Protein AF-A0A4Q0IYT0-F1 (afdb_monomer_lite)

Structure (mmCIF, N/CA/C/O backbone):
data_AF-A0A4Q0IYT0-F1
#
_entry.id   AF-A0A4Q0IYT0-F1
#
loop_
_atom_site.group_PDB
_atom_site.id
_atom_site.type_symbol
_atom_site.label_atom_id
_atom_site.label_alt_id
_atom_site.label_comp_id
_atom_site.label_asym_id
_atom_site.label_entity_id
_atom_site.label_seq_id
_atom_site.pdbx_PDB_ins_code
_atom_site.Cartn_x
_atom_site.Cartn_y
_atom_site.Cartn_z
_atom_site.occupancy
_atom_site.B_iso_or_equiv
_atom_site.auth_seq_id
_atom_site.auth_comp_id
_atom_site.auth_asym_id
_atom_site.auth_atom_id
_atom_site.pdbx_PDB_model_num
ATOM 1 N N . MET A 1 1 ? 14.805 -11.475 4.276 1.00 43.94 1 MET A N 1
ATOM 2 C CA . MET A 1 1 ? 14.082 -10.866 3.139 1.00 43.94 1 MET A CA 1
ATOM 3 C C . MET A 1 1 ? 12.870 -11.683 2.679 1.00 43.94 1 MET A C 1
ATOM 5 O O . MET A 1 1 ? 11.830 -11.090 2.495 1.00 43.94 1 MET A O 1
ATOM 9 N N . LYS A 1 2 ? 12.926 -13.022 2.581 1.00 38.62 2 LYS A N 1
ATOM 10 C CA . LYS A 1 2 ? 11.905 -13.865 1.908 1.00 38.62 2 LYS A CA 1
ATOM 11 C C . LYS A 1 2 ? 10.472 -13.976 2.495 1.00 38.62 2 LYS A C 1
ATOM 13 O O . LYS A 1 2 ? 9.735 -14.824 2.007 1.00 38.62 2 LYS A O 1
ATOM 18 N N . LYS A 1 3 ? 10.082 -13.272 3.567 1.00 38.69 3 LYS A N 1
ATOM 19 C CA . LYS A 1 3 ? 8.797 -13.562 4.261 1.00 38.69 3 LYS A CA 1
ATOM 20 C C . LYS A 1 3 ? 8.088 -12.365 4.905 1.00 38.69 3 LYS A C 1
ATOM 22 O O . LYS A 1 3 ? 7.162 -12.584 5.677 1.00 38.69 3 LYS A O 1
ATOM 27 N N . LEU A 1 4 ? 8.532 -11.137 4.656 1.00 43.62 4 LEU A N 1
ATOM 28 C CA . LEU A 1 4 ? 8.142 -10.011 5.509 1.00 43.62 4 LEU A CA 1
ATOM 29 C C . LEU A 1 4 ? 6.792 -9.394 5.116 1.00 43.62 4 LEU A C 1
ATOM 31 O O . LEU A 1 4 ? 6.005 -9.094 5.999 1.00 43.62 4 LEU A O 1
ATOM 35 N N . PHE A 1 5 ? 6.439 -9.310 3.832 1.00 45.22 5 PHE A N 1
ATOM 36 C CA . PHE A 1 5 ? 5.198 -8.633 3.431 1.00 45.22 5 PHE A CA 1
ATOM 37 C C . PHE A 1 5 ? 3.931 -9.498 3.513 1.00 45.22 5 PHE A C 1
ATOM 39 O O . PHE A 1 5 ? 2.816 -8.984 3.439 1.00 45.22 5 PHE A O 1
ATOM 46 N N . SER A 1 6 ? 4.074 -10.814 3.685 1.00 40.97 6 SER A N 1
ATOM 47 C CA . SER A 1 6 ? 2.945 -11.751 3.623 1.00 40.97 6 SER A CA 1
ATOM 48 C C . SER A 1 6 ? 1.979 -11.641 4.814 1.00 40.97 6 SER A C 1
ATOM 50 O O . SER A 1 6 ? 0.864 -12.155 4.742 1.00 40.97 6 SER A O 1
ATOM 52 N N . THR A 1 7 ? 2.391 -10.995 5.906 1.00 42.59 7 THR A N 1
ATOM 53 C CA . THR A 1 7 ? 1.604 -10.824 7.139 1.00 42.59 7 THR A CA 1
ATOM 54 C C . THR A 1 7 ? 0.603 -9.671 7.082 1.00 42.59 7 THR A C 1
ATOM 56 O O . THR A 1 7 ? -0.422 -9.748 7.754 1.00 42.59 7 THR A O 1
ATOM 59 N N . LEU A 1 8 ? 0.830 -8.650 6.248 1.00 45.00 8 LEU A N 1
ATOM 60 C CA . LEU A 1 8 ? -0.066 -7.487 6.138 1.00 45.00 8 LEU A CA 1
ATOM 61 C C . LEU A 1 8 ? -1.459 -7.846 5.599 1.00 45.00 8 LEU A C 1
ATOM 63 O O . LEU A 1 8 ? -2.446 -7.230 5.985 1.00 45.00 8 LEU A O 1
ATOM 67 N N . PHE A 1 9 ? -1.558 -8.887 4.769 1.00 46.03 9 PHE A N 1
ATOM 68 C CA . PHE A 1 9 ? -2.829 -9.342 4.191 1.00 46.03 9 PHE A CA 1
ATOM 69 C C . PHE A 1 9 ? -3.525 -10.453 4.994 1.00 46.03 9 PHE A C 1
ATOM 71 O O . PHE A 1 9 ? -4.665 -10.813 4.706 1.00 46.03 9 PHE A O 1
ATOM 78 N N . ALA A 1 10 ? -2.880 -10.992 6.033 1.00 42.00 10 ALA A N 1
ATOM 79 C CA . ALA A 1 10 ? -3.469 -12.046 6.861 1.00 42.00 10 ALA A CA 1
ATOM 80 C C . ALA A 1 10 ? -4.570 -11.531 7.812 1.00 42.00 10 ALA A C 1
ATOM 82 O O . ALA A 1 10 ? -5.325 -12.334 8.361 1.00 42.00 10 ALA A O 1
ATOM 83 N N . PHE A 1 11 ? -4.717 -10.210 7.969 1.00 42.78 11 PHE A N 1
ATOM 84 C CA . PHE A 1 11 ? -5.804 -9.611 8.751 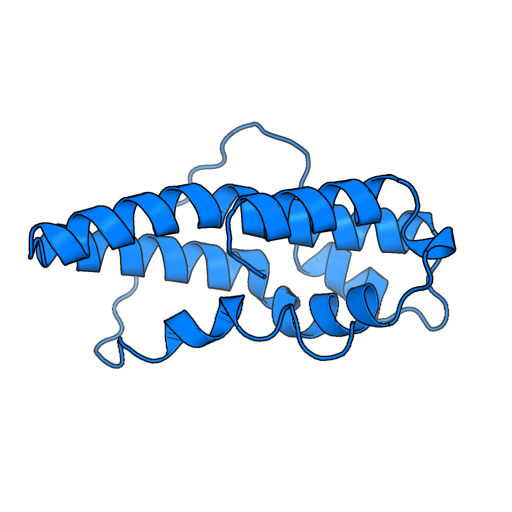1.00 42.78 11 PHE A CA 1
ATOM 85 C C . PHE A 1 11 ? -7.182 -9.704 8.074 1.00 42.78 11 PHE A C 1
ATOM 87 O O . PHE A 1 11 ? -8.197 -9.553 8.750 1.00 42.78 11 PHE A O 1
ATOM 94 N N . ALA A 1 12 ? -7.246 -10.051 6.783 1.00 44.41 12 ALA A N 1
ATOM 95 C CA . ALA A 1 12 ? -8.505 -10.249 6.061 1.00 44.41 12 ALA A CA 1
ATOM 96 C C . ALA A 1 12 ? -9.257 -11.546 6.446 1.00 44.41 12 ALA A C 1
ATOM 98 O O . ALA A 1 12 ? -10.397 -11.748 6.031 1.00 44.41 12 ALA A O 1
ATOM 99 N N . MET A 1 13 ? -8.662 -12.448 7.241 1.00 39.19 13 MET A N 1
ATOM 100 C CA . MET A 1 13 ? -9.265 -13.764 7.521 1.00 39.19 13 MET A CA 1
ATOM 101 C C . MET A 1 13 ? -10.215 -13.828 8.728 1.00 39.19 13 MET A C 1
ATOM 103 O O . MET A 1 13 ? -10.831 -14.871 8.942 1.00 39.19 13 MET A O 1
ATOM 107 N N . ILE A 1 14 ? -10.420 -12.743 9.481 1.00 43.94 14 ILE A N 1
ATOM 108 C CA . ILE A 1 14 ? -11.419 -12.704 10.566 1.00 43.94 14 ILE A CA 1
ATOM 109 C C . ILE A 1 14 ? -12.483 -11.652 10.260 1.00 43.94 14 ILE A C 1
ATOM 111 O O . ILE A 1 14 ? -12.646 -10.707 11.011 1.00 43.94 14 ILE A O 1
ATOM 115 N N . MET A 1 15 ? -13.193 -11.787 9.142 1.00 41.41 15 MET A N 1
ATOM 116 C CA . MET A 1 15 ? -14.568 -11.285 8.997 1.00 41.41 15 MET A CA 1
ATOM 117 C C . MET A 1 15 ? -15.205 -11.884 7.738 1.00 41.41 15 MET A C 1
ATOM 119 O O . MET A 1 15 ? -15.704 -11.214 6.841 1.00 41.41 15 MET A O 1
ATOM 123 N N . SER A 1 16 ? -15.227 -13.219 7.692 1.00 36.78 16 SER A N 1
ATOM 124 C CA . SER A 1 16 ? -16.319 -13.911 7.011 1.00 36.78 16 SER A CA 1
ATOM 125 C C . SER A 1 16 ? -17.597 -13.496 7.733 1.00 36.78 16 SER A C 1
ATOM 127 O O . SER A 1 16 ? -17.854 -14.028 8.810 1.00 36.78 16 SER A O 1
ATOM 129 N N . LEU A 1 17 ? -18.348 -12.541 7.185 1.00 35.28 17 LEU A N 1
ATOM 130 C CA . LEU A 1 17 ? -19.809 -12.575 7.098 1.00 35.28 17 LEU A CA 1
ATOM 131 C C . LEU A 1 17 ? -20.340 -11.306 6.406 1.00 35.28 17 LEU A C 1
ATOM 133 O O . LEU A 1 17 ? -20.223 -10.194 6.903 1.00 35.28 17 LEU A O 1
ATOM 137 N N . THR A 1 18 ? -21.093 -11.560 5.335 1.00 39.28 18 THR A N 1
ATOM 138 C CA . THR A 1 18 ? -22.171 -10.724 4.777 1.00 39.28 18 THR A CA 1
ATOM 139 C C . THR A 1 18 ? -21.790 -9.517 3.915 1.00 39.28 18 THR A C 1
ATOM 141 O O . THR A 1 18 ? -21.537 -8.411 4.371 1.00 39.28 18 THR A O 1
ATOM 144 N N . ALA A 1 19 ? -21.892 -9.751 2.606 1.00 49.75 19 ALA A N 1
ATOM 145 C CA . ALA A 1 19 ? -21.987 -8.751 1.557 1.00 49.75 19 ALA A CA 1
ATOM 146 C C . ALA A 1 19 ? -23.135 -7.760 1.798 1.00 49.75 19 ALA A C 1
ATOM 148 O O . ALA A 1 19 ? -24.265 -8.212 1.940 1.00 49.75 19 ALA A O 1
ATOM 149 N N . LEU A 1 20 ? -22.879 -6.452 1.691 1.00 34.69 20 LEU A N 1
ATOM 150 C CA . LEU A 1 20 ? -23.823 -5.479 1.129 1.00 34.69 20 LEU A CA 1
ATOM 151 C C . LEU A 1 20 ? -23.072 -4.286 0.522 1.00 34.69 20 LEU A C 1
ATOM 153 O O . LEU A 1 20 ? -22.215 -3.661 1.138 1.00 34.69 20 LEU A O 1
ATOM 157 N N . ALA A 1 21 ? -23.435 -3.984 -0.720 1.00 38.97 21 ALA A N 1
ATOM 158 C CA . ALA A 1 21 ? -22.991 -2.832 -1.480 1.00 38.97 21 ALA A CA 1
ATOM 159 C C . ALA A 1 21 ? -23.420 -1.509 -0.827 1.00 38.97 21 ALA A C 1
ATOM 161 O O . ALA A 1 21 ? -24.571 -1.378 -0.422 1.00 38.97 21 ALA A O 1
ATOM 162 N N . SER A 1 22 ? -22.557 -0.491 -0.862 1.00 26.19 22 SER A N 1
ATOM 163 C CA . SER A 1 22 ? -22.994 0.875 -1.172 1.00 26.19 22 SER A CA 1
ATOM 164 C C . SER A 1 22 ? -21.808 1.770 -1.528 1.00 26.19 22 SER A C 1
ATOM 166 O O . SER A 1 22 ? -20.762 1.744 -0.885 1.00 26.19 22 SER A O 1
ATOM 168 N N . CYS A 1 23 ? -21.985 2.546 -2.593 1.00 42.56 23 CYS A N 1
ATOM 169 C CA . CYS A 1 23 ? -21.044 3.517 -3.125 1.00 42.56 23 CYS A CA 1
ATOM 170 C C . CYS A 1 23 ? -20.649 4.574 -2.090 1.00 42.56 23 CYS A C 1
ATOM 172 O O . CYS A 1 23 ? -21.511 5.158 -1.439 1.00 42.56 23 CYS A O 1
ATOM 174 N N . SER A 1 24 ? -19.366 4.932 -2.039 1.00 30.31 24 SER A N 1
ATOM 175 C CA . SER A 1 24 ? -18.915 6.235 -1.540 1.00 30.31 24 SER A CA 1
ATOM 176 C C . SER A 1 24 ? -17.561 6.582 -2.151 1.00 30.31 24 SER A C 1
ATOM 178 O O . SER A 1 24 ? -16.512 6.152 -1.686 1.00 30.31 24 SER A O 1
ATOM 180 N N . LYS A 1 25 ? -17.607 7.368 -3.232 1.00 39.75 25 LYS A N 1
ATOM 181 C CA . LYS A 1 25 ? -16.465 8.110 -3.770 1.00 39.75 25 LYS A CA 1
ATOM 182 C C . LYS A 1 25 ? -16.203 9.305 -2.848 1.00 39.75 25 LYS A C 1
ATOM 184 O O . LYS A 1 25 ? -17.108 10.118 -2.672 1.00 39.75 25 LYS A O 1
ATOM 189 N N . LYS A 1 26 ? -14.978 9.453 -2.344 1.00 33.97 26 LYS A N 1
ATOM 190 C CA . LYS A 1 26 ? -14.381 10.752 -1.993 1.00 33.97 26 LYS A CA 1
ATOM 191 C C . LYS A 1 26 ? -12.880 10.689 -2.269 1.00 33.97 26 LYS A C 1
ATOM 193 O O . LYS A 1 26 ? -12.132 10.048 -1.544 1.00 33.97 26 LYS A O 1
ATOM 198 N N . GLU A 1 27 ? -12.496 11.328 -3.368 1.00 33.41 27 GLU A N 1
ATOM 199 C CA . GLU A 1 27 ? -11.116 11.621 -3.749 1.00 33.41 27 GLU A CA 1
ATOM 200 C C . GLU A 1 27 ? -10.603 12.746 -2.841 1.00 33.41 27 GLU A C 1
ATOM 202 O O . GLU A 1 27 ? -11.168 13.839 -2.817 1.00 33.41 27 GLU A O 1
ATOM 207 N N . GLY A 1 28 ? -9.578 12.439 -2.046 1.00 34.00 28 GLY A N 1
ATOM 208 C CA . GLY A 1 28 ? -8.769 13.412 -1.325 1.00 34.00 28 GLY A CA 1
ATOM 209 C C . GLY A 1 28 ? -7.489 13.662 -2.110 1.00 34.00 28 GLY A C 1
ATOM 210 O O . GLY A 1 28 ? -6.802 12.717 -2.491 1.00 34.00 28 GLY A O 1
ATOM 211 N N . GLU A 1 29 ? -7.205 14.933 -2.374 1.00 42.31 29 GLU A N 1
ATOM 212 C CA . GLU A 1 29 ? -5.944 15.407 -2.935 1.00 42.31 29 GLU A CA 1
ATOM 213 C C . GLU A 1 29 ? -4.773 14.945 -2.051 1.00 42.31 29 GLU A C 1
ATOM 215 O O . GLU A 1 29 ? -4.683 15.273 -0.870 1.00 42.31 29 GLU A O 1
ATOM 220 N N . GLY A 1 30 ? -3.876 14.163 -2.633 1.00 39.94 30 GLY A N 1
ATOM 221 C CA . GLY A 1 30 ? -2.672 13.603 -2.024 1.00 39.94 30 GLY A CA 1
ATOM 222 C C . GLY A 1 30 ? -1.797 13.070 -3.154 1.00 39.94 30 GLY A C 1
ATOM 223 O O . GLY A 1 30 ? -2.250 13.085 -4.297 1.00 39.94 30 GLY A O 1
ATOM 224 N N . LYS A 1 31 ? -0.544 12.671 -2.883 1.00 52.41 31 LYS A N 1
ATOM 225 C CA . LYS A 1 31 ? 0.391 12.050 -3.854 1.00 52.41 31 LYS A CA 1
ATOM 226 C C . LYS A 1 31 ? -0.358 11.328 -4.984 1.00 52.41 31 LYS A C 1
ATOM 228 O O . LYS A 1 31 ? -1.267 10.560 -4.695 1.00 52.41 31 LYS A O 1
ATOM 233 N N . ASN A 1 32 ? 0.022 11.558 -6.243 1.00 69.25 32 ASN A N 1
ATOM 234 C CA . ASN A 1 32 ? -0.595 10.889 -7.391 1.00 69.25 32 ASN A CA 1
ATOM 235 C C . ASN A 1 32 ? -0.251 9.386 -7.346 1.00 69.25 32 ASN A C 1
ATOM 237 O O . ASN A 1 32 ? 0.716 8.945 -7.964 1.00 69.25 32 ASN A O 1
ATOM 241 N N . VAL A 1 33 ? -0.969 8.635 -6.507 1.00 85.00 33 VAL A N 1
ATOM 242 C CA . VAL A 1 33 ? -0.810 7.194 -6.332 1.00 85.00 33 VAL A CA 1
ATOM 243 C C . VAL A 1 33 ? -1.303 6.546 -7.621 1.00 85.00 33 VAL A C 1
ATOM 245 O O . VAL A 1 33 ? -2.425 6.835 -8.047 1.00 85.00 33 VAL A O 1
ATOM 248 N N . PRO A 1 34 ? -0.496 5.683 -8.252 1.00 88.06 34 PRO A N 1
ATOM 249 C CA . PRO A 1 34 ? -0.887 5.049 -9.499 1.00 88.06 34 PRO A CA 1
ATOM 250 C C . PRO A 1 34 ? -2.148 4.203 -9.316 1.00 88.06 34 PRO A C 1
ATOM 252 O O . PRO A 1 34 ? -2.389 3.593 -8.275 1.00 88.06 34 PRO A O 1
ATOM 255 N N . THR A 1 35 ? -2.963 4.146 -10.356 1.00 91.12 35 THR A N 1
ATOM 256 C CA . THR A 1 35 ? -4.160 3.306 -10.398 1.00 91.12 35 THR A CA 1
ATOM 257 C C . THR A 1 35 ? -3.801 1.842 -10.656 1.00 91.12 35 THR A C 1
ATOM 259 O O . THR A 1 35 ? -2.780 1.530 -11.274 1.00 91.12 35 THR A O 1
ATOM 262 N N . SER A 1 36 ? -4.694 0.916 -10.294 1.00 90.38 36 SER A N 1
ATOM 263 C CA . SER A 1 36 ? -4.528 -0.514 -10.601 1.00 90.38 36 SER A CA 1
ATOM 264 C C . SER A 1 36 ? -4.315 -0.797 -12.092 1.00 90.38 36 SER A C 1
ATOM 266 O O . SER A 1 36 ? -3.594 -1.724 -12.448 1.00 90.38 36 SER A O 1
ATOM 268 N N . SER A 1 37 ? -4.896 0.015 -12.986 1.00 91.12 37 SER A N 1
ATOM 269 C CA . SER A 1 37 ? -4.701 -0.133 -14.435 1.00 91.12 37 SER A CA 1
ATOM 270 C C . SER A 1 37 ? -3.291 0.261 -14.879 1.00 91.12 37 SER A C 1
ATOM 272 O O . SER A 1 37 ? -2.716 -0.397 -15.746 1.00 91.12 37 SER A O 1
ATOM 274 N N . GLU A 1 38 ? -2.717 1.313 -14.297 1.00 90.81 38 GLU A N 1
ATOM 275 C CA . GLU A 1 38 ? -1.335 1.720 -14.575 1.00 90.81 38 GLU A CA 1
ATOM 276 C C . GLU A 1 38 ? -0.349 0.679 -14.054 1.00 90.81 38 GLU A C 1
ATOM 278 O O . GLU A 1 38 ? 0.561 0.277 -14.777 1.00 90.81 38 GLU A O 1
ATOM 283 N N . VAL A 1 39 ? -0.596 0.167 -12.849 1.00 94.94 39 VAL A N 1
ATOM 284 C CA . VAL A 1 39 ? 0.173 -0.932 -12.262 1.00 94.94 39 VAL A CA 1
ATOM 285 C C . VAL A 1 39 ? 0.086 -2.194 -13.119 1.00 94.94 39 VAL A C 1
ATOM 287 O O . VAL A 1 39 ? 1.113 -2.803 -13.404 1.00 94.94 39 VAL A O 1
ATOM 290 N N . ALA A 1 40 ? -1.103 -2.573 -13.594 1.00 94.38 40 ALA A N 1
ATOM 291 C CA . ALA A 1 40 ? -1.268 -3.740 -14.462 1.00 94.38 40 ALA A CA 1
ATOM 292 C C . ALA A 1 40 ? -0.435 -3.624 -15.747 1.00 94.38 40 ALA A C 1
ATOM 294 O O . ALA A 1 40 ? 0.292 -4.550 -16.092 1.00 94.38 40 ALA A O 1
ATOM 295 N N . LYS A 1 41 ? -0.449 -2.453 -16.399 1.00 94.75 41 LYS A N 1
ATOM 296 C CA . LYS A 1 41 ? 0.372 -2.200 -17.597 1.00 94.75 41 LYS A CA 1
ATOM 297 C C . LYS A 1 41 ? 1.868 -2.318 -17.330 1.00 94.75 41 LYS A C 1
ATOM 299 O O . LYS A 1 41 ? 2.612 -2.672 -18.238 1.00 94.75 41 LYS A O 1
ATOM 304 N N . ILE A 1 42 ? 2.316 -1.965 -16.127 1.00 95.06 42 ILE A N 1
ATOM 305 C CA . ILE A 1 42 ? 3.712 -2.137 -15.725 1.00 95.06 42 ILE A CA 1
ATOM 306 C C . ILE A 1 42 ? 4.022 -3.620 -15.540 1.00 95.06 42 ILE A C 1
ATOM 308 O O . ILE A 1 42 ? 5.011 -4.097 -16.084 1.00 95.06 42 ILE A O 1
ATOM 312 N N . LEU A 1 43 ? 3.164 -4.352 -14.830 1.00 93.25 43 LEU A N 1
ATOM 313 C CA . LEU A 1 43 ? 3.357 -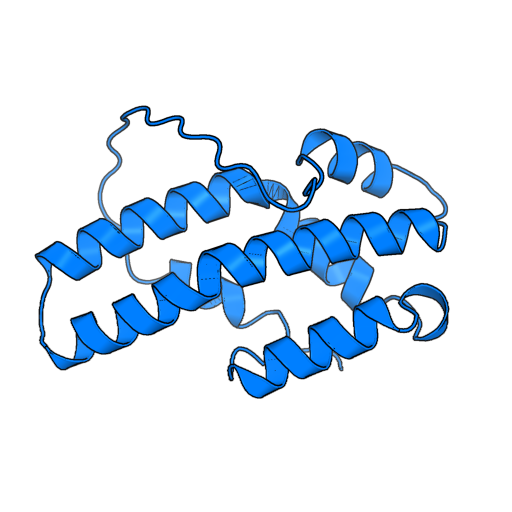5.776 -14.547 1.00 93.25 43 LEU A CA 1
ATOM 314 C C . LEU A 1 43 ? 3.298 -6.668 -15.799 1.00 93.25 43 LEU A C 1
ATOM 316 O O . LEU A 1 43 ? 3.872 -7.751 -15.784 1.00 93.25 43 LEU A O 1
ATOM 320 N N . ASP A 1 44 ? 2.653 -6.214 -16.874 1.00 94.81 44 ASP A N 1
ATOM 321 C CA . ASP A 1 44 ? 2.617 -6.917 -18.163 1.00 94.81 44 ASP A CA 1
ATOM 322 C C . ASP A 1 44 ? 3.911 -6.751 -18.994 1.00 94.81 44 ASP A C 1
ATOM 324 O O . ASP A 1 44 ? 4.064 -7.387 -20.042 1.00 94.81 44 ASP A O 1
ATOM 328 N N . LYS A 1 45 ? 4.853 -5.894 -18.573 1.00 93.69 45 LYS A N 1
ATOM 329 C CA . LYS A 1 45 ? 6.135 -5.704 -19.271 1.00 93.69 45 LYS A CA 1
ATOM 330 C C . LYS A 1 45 ? 7.068 -6.894 -19.037 1.00 93.69 45 LYS A C 1
ATOM 332 O O . LYS A 1 45 ? 7.132 -7.434 -17.938 1.00 93.69 45 LYS A O 1
ATOM 337 N N . SER A 1 46 ? 7.852 -7.253 -20.058 1.00 87.19 46 SER A N 1
ATOM 338 C CA . SER A 1 46 ? 8.891 -8.288 -19.937 1.00 87.19 46 SER A CA 1
ATOM 339 C C . SER A 1 46 ? 10.048 -7.854 -19.040 1.00 87.19 46 SER A C 1
ATOM 341 O O . SER A 1 46 ? 10.569 -8.664 -18.282 1.00 87.19 46 SER A O 1
ATOM 343 N N . ASP A 1 47 ? 10.421 -6.575 -19.120 1.00 91.00 47 ASP A N 1
ATOM 344 C CA . ASP A 1 47 ? 11.566 -6.004 -18.424 1.00 91.00 47 ASP A CA 1
ATOM 345 C C . ASP A 1 47 ? 11.151 -4.701 -17.740 1.00 91.00 47 ASP A C 1
ATOM 347 O O . ASP A 1 47 ? 10.695 -3.751 -18.386 1.00 91.00 47 ASP A O 1
ATOM 351 N N . LEU A 1 48 ? 11.296 -4.668 -16.416 1.00 93.00 48 LEU A N 1
ATOM 352 C CA . LEU A 1 48 ? 10.948 -3.515 -15.593 1.00 93.00 48 LEU A CA 1
ATOM 353 C C . LEU A 1 48 ? 12.140 -2.572 -15.456 1.00 93.00 48 LEU A C 1
ATOM 355 O O . LEU A 1 48 ? 13.255 -2.983 -15.131 1.00 93.00 48 LEU A O 1
ATOM 359 N N . THR A 1 49 ? 11.886 -1.285 -15.667 1.00 92.75 49 THR A N 1
ATOM 360 C CA . THR A 1 49 ? 12.872 -0.220 -15.452 1.00 92.75 49 THR A CA 1
ATOM 361 C C . THR A 1 49 ? 12.833 0.293 -14.011 1.00 92.75 49 THR A C 1
ATOM 363 O O . THR A 1 49 ? 11.854 0.099 -13.294 1.00 92.75 49 THR A O 1
ATOM 366 N N . ASN A 1 50 ? 13.850 1.045 -13.581 1.00 89.81 50 ASN A N 1
ATOM 367 C CA . ASN A 1 50 ? 13.836 1.690 -12.257 1.00 89.81 50 ASN A CA 1
ATOM 368 C C . ASN A 1 50 ? 12.637 2.645 -12.082 1.00 89.81 50 ASN A C 1
ATOM 370 O O . ASN A 1 50 ? 12.105 2.786 -10.983 1.00 89.81 50 ASN A O 1
ATOM 374 N N . ALA A 1 51 ? 12.176 3.281 -13.166 1.00 90.38 51 ALA A N 1
ATOM 375 C CA . ALA A 1 51 ? 10.976 4.114 -13.136 1.00 90.38 51 ALA A CA 1
ATOM 376 C C . ALA A 1 51 ? 9.714 3.277 -12.882 1.00 90.38 51 ALA A C 1
ATOM 378 O O . ALA A 1 51 ? 8.853 3.691 -12.110 1.00 90.38 51 ALA A O 1
ATOM 379 N N . ASP A 1 52 ? 9.635 2.080 -13.467 1.00 94.25 52 ASP A N 1
ATOM 380 C CA . ASP A 1 52 ? 8.541 1.141 -13.219 1.00 94.25 52 ASP A CA 1
ATOM 381 C C . ASP A 1 52 ? 8.515 0.695 -11.755 1.00 94.25 52 ASP A C 1
ATOM 383 O O . ASP A 1 52 ? 7.469 0.765 -11.114 1.00 94.25 52 ASP A O 1
ATOM 387 N N . TYR A 1 53 ? 9.672 0.333 -11.191 1.00 92.19 53 TYR A N 1
ATOM 388 C CA . TYR A 1 53 ? 9.777 0.005 -9.766 1.00 92.19 53 TYR A CA 1
ATOM 389 C C . TYR A 1 53 ? 9.389 1.177 -8.867 1.00 92.19 53 TYR A C 1
ATOM 391 O O . TYR A 1 53 ? 8.708 0.961 -7.869 1.00 92.19 53 TYR A O 1
ATOM 399 N N . SER A 1 54 ? 9.742 2.417 -9.223 1.00 91.31 54 SER A N 1
ATOM 400 C CA . SER A 1 54 ? 9.286 3.594 -8.473 1.00 91.31 54 SER A CA 1
ATOM 401 C C . SER A 1 54 ? 7.761 3.692 -8.437 1.00 91.31 54 SER A C 1
ATOM 403 O O . SER A 1 54 ? 7.214 3.980 -7.378 1.00 91.31 54 SER A O 1
ATOM 405 N N . VAL A 1 55 ? 7.076 3.450 -9.557 1.00 92.81 55 VAL A N 1
ATOM 406 C CA . VAL A 1 55 ? 5.605 3.482 -9.608 1.00 92.81 55 VAL A CA 1
ATOM 407 C C . VAL A 1 55 ? 5.011 2.340 -8.781 1.00 92.81 55 VAL A C 1
ATOM 409 O O . VAL A 1 55 ? 4.074 2.556 -8.017 1.00 92.81 55 VAL A O 1
ATOM 412 N N . LEU A 1 56 ? 5.576 1.133 -8.868 1.00 93.50 56 LEU A N 1
ATOM 413 C CA . LEU A 1 56 ? 5.153 0.011 -8.024 1.00 93.50 56 LEU A CA 1
ATOM 414 C C . LEU A 1 56 ? 5.334 0.328 -6.531 1.00 93.50 56 LEU A C 1
ATOM 416 O O . LEU A 1 56 ? 4.445 0.042 -5.735 1.00 93.50 56 LEU A O 1
ATOM 420 N N . LEU A 1 57 ? 6.438 0.974 -6.157 1.00 92.38 57 LEU A N 1
ATOM 421 C CA . LEU A 1 57 ? 6.689 1.427 -4.789 1.00 92.38 57 LEU A CA 1
ATOM 422 C C . LEU A 1 57 ? 5.711 2.521 -4.344 1.00 92.38 57 LEU A C 1
ATOM 424 O O . LEU A 1 57 ? 5.247 2.465 -3.212 1.00 92.38 57 LEU A O 1
ATOM 428 N N . ASP A 1 58 ? 5.351 3.466 -5.218 1.00 92.25 58 ASP A N 1
ATOM 429 C CA . ASP A 1 58 ? 4.330 4.485 -4.924 1.00 92.25 58 ASP A CA 1
ATOM 430 C C . ASP A 1 58 ? 2.949 3.853 -4.680 1.00 92.25 58 ASP A C 1
ATOM 432 O O . ASP A 1 58 ? 2.186 4.325 -3.836 1.00 92.25 58 ASP A O 1
ATOM 436 N N . TYR A 1 59 ? 2.633 2.756 -5.377 1.00 91.56 59 TYR A N 1
ATOM 437 C CA . TYR A 1 59 ? 1.414 1.982 -5.136 1.00 91.56 59 TYR A CA 1
ATOM 438 C C . TYR A 1 59 ? 1.417 1.312 -3.756 1.00 91.56 59 TYR A C 1
ATOM 440 O O . TYR A 1 59 ? 0.420 1.386 -3.037 1.00 91.56 59 TYR A O 1
ATOM 448 N N . VAL A 1 60 ? 2.537 0.684 -3.373 1.00 91.38 60 VAL A N 1
ATOM 449 C CA . VAL A 1 60 ? 2.697 0.045 -2.053 1.00 91.38 60 VAL A CA 1
ATOM 450 C C . VAL A 1 60 ? 2.663 1.087 -0.938 1.00 91.38 60 VAL A C 1
ATOM 452 O O . VAL A 1 60 ? 1.945 0.901 0.042 1.00 91.38 60 VAL A O 1
ATOM 455 N N . GLU A 1 61 ? 3.390 2.195 -1.093 1.00 89.81 61 GLU A N 1
ATOM 456 C CA . GLU A 1 61 ? 3.406 3.285 -0.116 1.00 89.81 61 GLU A CA 1
ATOM 457 C C . GLU A 1 61 ? 2.007 3.881 0.067 1.00 89.81 61 GLU A C 1
ATOM 459 O O . GLU A 1 61 ? 1.573 4.059 1.199 1.00 89.81 61 GLU A O 1
ATOM 464 N N . GLY A 1 62 ? 1.265 4.117 -1.021 1.00 89.19 62 GLY A N 1
ATOM 465 C CA . GLY A 1 62 ? -0.106 4.623 -0.938 1.00 89.19 62 GLY A CA 1
ATOM 466 C C . GLY A 1 62 ? -1.040 3.688 -0.164 1.00 89.19 62 GLY A C 1
ATOM 467 O O . GLY A 1 62 ? -1.789 4.142 0.698 1.00 89.19 62 GLY A O 1
ATOM 468 N N . ALA A 1 63 ? -0.965 2.379 -0.424 1.00 89.19 63 ALA A N 1
ATOM 469 C CA . ALA A 1 63 ? -1.764 1.398 0.309 1.00 89.19 63 ALA A CA 1
ATOM 470 C C . ALA A 1 63 ? -1.416 1.375 1.796 1.00 89.19 63 ALA A C 1
ATOM 472 O O . ALA A 1 63 ? -2.299 1.327 2.650 1.00 89.19 63 ALA A O 1
ATOM 473 N N . PHE A 1 64 ? -0.122 1.422 2.097 1.00 86.25 64 PHE A N 1
ATOM 474 C CA . PHE A 1 64 ? 0.376 1.433 3.459 1.00 86.25 64 PHE A CA 1
ATOM 475 C C . PHE A 1 64 ? -0.062 2.701 4.212 1.00 86.25 64 PHE A C 1
ATOM 477 O O . PHE A 1 64 ? -0.541 2.604 5.340 1.00 86.25 64 PHE A O 1
ATOM 484 N N . ASP A 1 65 ? 0.018 3.868 3.573 1.00 88.31 65 ASP A N 1
ATOM 485 C CA . ASP A 1 65 ? -0.370 5.158 4.157 1.00 88.31 65 ASP A CA 1
ATOM 486 C C . ASP A 1 65 ? -1.862 5.239 4.477 1.00 88.31 65 ASP A C 1
ATOM 488 O O . ASP A 1 65 ? -2.248 5.834 5.484 1.00 88.31 65 ASP A O 1
ATOM 492 N N . GLU A 1 66 ? -2.704 4.619 3.651 1.00 88.56 66 GLU A N 1
ATOM 493 C CA . GLU A 1 66 ? -4.147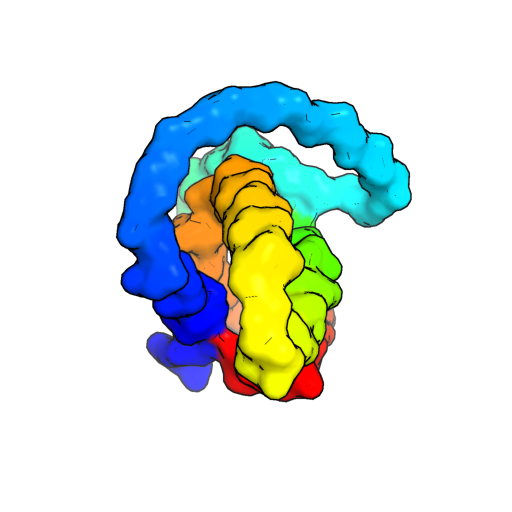 4.557 3.891 1.00 88.56 66 GLU A CA 1
ATOM 494 C C . GLU A 1 66 ? -4.520 3.494 4.932 1.00 88.56 66 GLU A C 1
ATOM 496 O O . GLU A 1 66 ? -5.458 3.697 5.707 1.00 88.56 66 GLU A O 1
ATOM 501 N N . MET A 1 67 ? -3.786 2.380 4.987 1.00 84.44 67 MET A N 1
ATOM 502 C CA . MET A 1 67 ? -4.090 1.270 5.893 1.00 84.44 67 MET A CA 1
ATOM 503 C C . MET A 1 67 ? -3.582 1.505 7.322 1.00 84.44 67 MET A C 1
ATOM 505 O O . MET A 1 67 ? -4.252 1.120 8.281 1.00 84.44 67 MET A O 1
ATOM 509 N N . LEU A 1 68 ? -2.429 2.156 7.489 1.00 84.06 68 LEU A N 1
ATOM 510 C CA . LEU A 1 68 ? -1.798 2.376 8.792 1.00 84.06 68 LEU A CA 1
ATOM 511 C C . LEU A 1 68 ? -2.723 3.035 9.840 1.00 84.06 68 LEU A C 1
ATOM 513 O O . LEU A 1 68 ? -2.871 2.462 10.923 1.00 84.06 68 LEU A O 1
ATOM 517 N N . PRO A 1 69 ? -3.406 4.167 9.564 1.00 84.44 69 PRO A N 1
ATOM 518 C CA . PRO A 1 69 ? -4.307 4.769 10.549 1.00 84.44 69 PRO A CA 1
ATOM 519 C C . PRO A 1 69 ? -5.493 3.857 10.899 1.00 8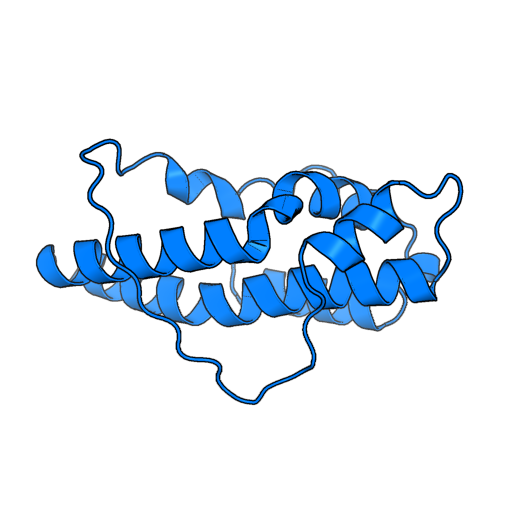4.44 69 PRO A C 1
ATOM 521 O O . PRO A 1 69 ? -5.953 3.866 12.041 1.00 84.44 69 PRO A O 1
ATOM 524 N N . LEU A 1 70 ? -5.965 3.022 9.963 1.00 84.56 70 LEU A N 1
ATOM 525 C CA . LEU A 1 70 ? -7.018 2.045 10.253 1.00 84.56 70 LEU A CA 1
ATOM 526 C C . LEU A 1 70 ? -6.539 0.933 11.180 1.00 84.56 70 LEU A C 1
ATOM 528 O O . LEU A 1 70 ? -7.318 0.477 12.013 1.00 84.56 70 LEU A O 1
ATOM 532 N N . MET A 1 71 ? -5.281 0.503 11.069 1.00 80.56 71 MET A N 1
ATOM 533 C CA . MET A 1 71 ? -4.708 -0.488 11.984 1.00 80.56 71 MET A CA 1
ATOM 534 C C . MET A 1 71 ? -4.646 0.052 13.417 1.00 80.56 71 MET A C 1
ATOM 536 O O . MET A 1 71 ? -5.023 -0.651 14.355 1.00 80.56 71 MET A O 1
ATOM 540 N N . GLU A 1 72 ? -4.255 1.317 13.592 1.00 80.31 72 GLU A N 1
ATOM 541 C CA . GLU A 1 72 ? -4.272 1.974 14.905 1.00 80.31 72 GLU A CA 1
ATOM 542 C C . GLU A 1 72 ? -5.696 2.121 15.464 1.00 80.31 72 GLU A C 1
ATOM 544 O O . GLU A 1 72 ? -5.930 1.928 16.663 1.00 80.31 72 GLU A O 1
ATOM 549 N N . GLU A 1 73 ? -6.666 2.469 14.612 1.00 83.38 73 GLU A N 1
ATOM 550 C CA . GLU A 1 73 ? -8.081 2.520 14.993 1.00 83.38 73 GLU A CA 1
ATOM 551 C C . GLU A 1 73 ? -8.611 1.132 15.381 1.00 83.38 73 GLU A C 1
ATOM 553 O O . GLU A 1 73 ? -9.335 1.021 16.374 1.00 83.38 73 GLU A O 1
ATOM 558 N N . ALA A 1 74 ? -8.225 0.084 14.645 1.00 79.00 74 ALA A N 1
ATOM 559 C CA . ALA A 1 74 ? -8.641 -1.298 14.883 1.00 79.00 74 ALA A CA 1
ATOM 560 C C . ALA A 1 74 ? -8.114 -1.816 16.218 1.00 79.00 74 ALA A C 1
ATOM 562 O O . ALA A 1 74 ? -8.866 -2.416 16.985 1.00 79.00 74 ALA A O 1
ATOM 563 N N . GLN A 1 75 ? -6.843 -1.540 16.522 1.00 77.19 75 GLN A N 1
ATOM 564 C CA . GLN A 1 75 ? -6.241 -1.911 17.798 1.00 77.19 75 GLN A CA 1
ATOM 565 C C . GLN A 1 75 ? -7.012 -1.288 18.968 1.00 77.19 75 GLN A C 1
ATOM 567 O O . GLN A 1 75 ? -7.417 -1.997 19.889 1.00 77.19 75 GLN A O 1
ATOM 572 N N . LYS A 1 76 ? -7.295 0.019 18.898 1.00 79.81 76 LYS A N 1
ATOM 573 C CA . LYS A 1 76 ? -8.058 0.729 19.938 1.00 79.81 76 LYS A CA 1
ATOM 574 C C . LYS A 1 76 ? -9.479 0.183 20.086 1.00 79.81 76 LYS A C 1
ATOM 576 O O . LYS A 1 76 ? -9.940 0.018 21.210 1.00 79.81 76 LYS A O 1
ATOM 581 N N . ALA A 1 77 ? -10.161 -0.104 18.974 1.00 78.31 77 ALA A N 1
ATOM 582 C CA . ALA A 1 77 ? -11.508 -0.678 18.992 1.00 78.31 77 ALA A CA 1
ATOM 583 C C . ALA A 1 77 ? -11.527 -2.087 19.614 1.00 78.31 77 ALA A C 1
ATOM 585 O O . ALA A 1 77 ? -12.434 -2.413 20.381 1.00 78.31 77 ALA A O 1
ATOM 586 N N . GLY A 1 78 ? -10.500 -2.899 19.337 1.00 76.25 78 GLY A N 1
ATOM 587 C CA . GLY A 1 78 ? -10.315 -4.216 19.945 1.00 76.25 78 GLY A CA 1
ATOM 588 C C . GLY A 1 78 ? -10.070 -4.148 21.454 1.00 76.25 78 GLY A C 1
ATOM 589 O O . GLY A 1 78 ? -10.654 -4.928 22.203 1.00 76.25 78 GLY A O 1
ATOM 590 N N . GLU A 1 79 ? -9.269 -3.184 21.915 1.00 80.31 79 GLU A N 1
ATOM 591 C CA . GLU A 1 79 ? -9.017 -2.947 23.344 1.00 80.31 79 GLU A CA 1
ATOM 592 C C . GLU A 1 79 ? -10.269 -2.455 24.092 1.00 80.31 79 GLU A C 1
ATOM 594 O O . GLU A 1 79 ? -10.465 -2.803 25.257 1.00 80.31 79 GLU A O 1
ATOM 599 N N . SER A 1 80 ? -11.135 -1.676 23.434 1.00 84.38 80 SER A N 1
ATOM 600 C CA . SER A 1 80 ? -12.367 -1.147 24.031 1.00 84.38 80 SER A CA 1
ATOM 601 C C . SER A 1 80 ? -13.595 -2.050 23.871 1.00 84.38 80 SER A C 1
ATOM 603 O O . SER A 1 80 ? -14.632 -1.751 24.463 1.00 84.38 80 SER A O 1
ATOM 605 N N . GLY A 1 81 ? -13.512 -3.123 23.074 1.00 84.88 81 GLY A N 1
ATOM 606 C CA . GLY A 1 81 ? -14.659 -3.976 22.735 1.00 84.88 81 GLY A CA 1
ATOM 607 C C . GLY A 1 81 ? -15.737 -3.258 21.912 1.00 84.88 81 GLY A C 1
ATOM 608 O O . GLY A 1 81 ? -16.914 -3.602 22.004 1.00 84.88 81 GLY A O 1
ATOM 609 N N . ASP A 1 82 ? -15.349 -2.236 21.145 1.00 86.94 82 ASP A N 1
ATOM 610 C CA . ASP A 1 82 ? -16.264 -1.417 20.343 1.00 86.94 82 ASP A CA 1
ATOM 611 C C . ASP A 1 82 ? -16.514 -2.089 18.983 1.00 86.94 82 ASP A C 1
ATOM 613 O O . ASP A 1 82 ? -15.797 -1.866 18.003 1.00 86.94 82 ASP A O 1
ATOM 617 N N . PHE A 1 83 ? -17.505 -2.983 18.957 1.00 82.81 83 PHE A N 1
ATOM 618 C CA . PHE A 1 83 ? -17.841 -3.787 17.780 1.00 82.81 83 PHE A CA 1
ATOM 619 C C . PHE A 1 83 ? -18.402 -2.958 16.619 1.00 82.81 83 PHE A C 1
ATOM 621 O O . PHE A 1 83 ? -18.104 -3.272 15.467 1.00 82.81 83 PHE A O 1
ATOM 628 N N . ASP A 1 84 ? -19.149 -1.888 16.902 1.00 85.31 84 ASP A N 1
ATOM 629 C CA . ASP A 1 84 ? -19.691 -1.001 15.865 1.00 85.31 84 ASP A CA 1
ATOM 630 C C . ASP A 1 84 ? -18.544 -0.296 15.132 1.00 85.31 84 ASP A C 1
ATOM 632 O O . ASP A 1 84 ? -18.478 -0.276 13.899 1.00 85.31 84 ASP A O 1
ATOM 636 N N . LYS A 1 85 ? -17.562 0.202 15.891 1.00 82.62 85 LYS A N 1
ATOM 637 C CA . LYS A 1 85 ? -16.354 0.796 15.320 1.00 82.62 85 LYS A CA 1
ATOM 638 C C . LYS A 1 85 ? -15.506 -0.223 14.561 1.00 82.62 85 LYS A C 1
ATOM 640 O O . LYS A 1 85 ? -14.948 0.112 13.515 1.00 82.62 85 LYS A O 1
ATOM 645 N N . ALA A 1 86 ? -15.419 -1.462 15.044 1.00 79.56 86 ALA A N 1
ATOM 646 C CA . ALA A 1 86 ? -14.729 -2.532 14.326 1.00 79.56 86 ALA A CA 1
ATOM 647 C C . ALA A 1 86 ? -15.374 -2.815 12.954 1.00 79.56 86 ALA A C 1
ATOM 649 O O . ALA A 1 86 ? -14.653 -2.992 11.970 1.00 79.56 86 ALA A O 1
ATOM 650 N N . GLU A 1 87 ? -16.708 -2.789 12.859 1.00 84.12 87 GLU A N 1
ATOM 651 C CA . GLU A 1 87 ? -17.428 -2.952 11.588 1.00 84.12 87 GLU A CA 1
ATOM 652 C C . GLU A 1 87 ? -17.151 -1.791 10.617 1.00 84.12 87 GLU A C 1
ATOM 654 O O . GLU A 1 87 ? -16.917 -2.008 9.423 1.00 84.12 87 GLU A O 1
ATOM 659 N N . GLU A 1 88 ? -17.132 -0.548 11.106 1.00 88.06 88 GLU A N 1
ATOM 660 C CA . GLU A 1 88 ? -16.774 0.611 10.279 1.00 88.06 88 GLU A CA 1
ATOM 661 C C . GLU A 1 88 ? -15.348 0.511 9.731 1.00 88.06 88 GLU A C 1
ATOM 663 O O . GLU A 1 88 ? -15.108 0.794 8.553 1.00 88.06 88 GLU A O 1
ATOM 668 N N . ILE A 1 89 ? -14.400 0.086 10.566 1.00 86.81 89 ILE A N 1
ATOM 669 C CA . ILE A 1 89 ? -13.004 -0.098 10.165 1.00 86.81 89 ILE A CA 1
ATOM 670 C C . ILE A 1 89 ? -12.886 -1.209 9.118 1.00 86.81 89 ILE A C 1
ATOM 672 O O . ILE A 1 89 ? -12.187 -1.021 8.122 1.00 86.81 89 ILE A O 1
ATOM 676 N N . ALA A 1 90 ? -13.616 -2.316 9.279 1.00 82.88 90 ALA A N 1
ATOM 677 C CA . ALA A 1 90 ? -13.638 -3.405 8.304 1.00 82.88 90 ALA A CA 1
ATOM 678 C C . ALA A 1 90 ? -14.105 -2.932 6.917 1.00 82.88 90 ALA A C 1
ATOM 680 O O . ALA A 1 90 ? -13.470 -3.243 5.910 1.00 82.88 90 ALA A O 1
ATOM 681 N N . LYS A 1 91 ? -15.157 -2.106 6.856 1.00 87.62 91 LYS A N 1
ATOM 682 C CA . LYS A 1 91 ? -15.652 -1.530 5.590 1.00 87.62 91 LYS A CA 1
ATOM 683 C C . LYS A 1 91 ? -14.621 -0.619 4.926 1.00 87.62 91 LYS A C 1
ATOM 685 O O . LYS A 1 91 ? -14.461 -0.651 3.705 1.00 87.62 91 LYS A O 1
ATOM 690 N N . LYS A 1 92 ? -13.914 0.197 5.715 1.00 87.44 92 LYS A N 1
ATOM 691 C CA . LYS A 1 92 ? -12.835 1.052 5.197 1.00 87.44 92 LYS A CA 1
ATOM 692 C C . LYS A 1 92 ? -11.665 0.208 4.678 1.00 87.44 92 LYS A C 1
ATOM 694 O O . LYS A 1 92 ? -11.160 0.495 3.597 1.00 87.44 92 LYS A O 1
ATOM 699 N N . ALA A 1 93 ? -11.291 -0.853 5.393 1.00 84.38 93 ALA A N 1
ATOM 700 C CA . ALA A 1 93 ? -10.244 -1.778 4.969 1.00 84.38 93 ALA A CA 1
ATOM 701 C C . ALA A 1 93 ? -10.602 -2.491 3.652 1.00 84.38 93 ALA A C 1
ATOM 703 O O . ALA A 1 93 ? -9.778 -2.530 2.745 1.00 84.38 93 ALA A O 1
ATOM 704 N N . GLU A 1 94 ? -11.845 -2.958 3.489 1.00 86.81 94 GLU A N 1
ATOM 705 C CA . GLU A 1 94 ? -12.314 -3.574 2.236 1.00 86.81 94 GLU A CA 1
ATOM 706 C C . GLU A 1 94 ? -12.260 -2.585 1.055 1.00 86.81 94 GLU A C 1
ATOM 708 O O . GLU A 1 94 ? -11.929 -2.952 -0.075 1.00 86.81 94 GLU A O 1
ATOM 713 N N . ALA A 1 95 ? -12.573 -1.308 1.294 1.00 86.12 95 ALA A N 1
ATOM 714 C CA . ALA A 1 95 ? -12.468 -0.276 0.265 1.00 86.12 95 ALA A CA 1
ATOM 715 C C . ALA A 1 95 ? -11.010 -0.041 -0.168 1.00 86.12 95 ALA A C 1
ATOM 717 O O . ALA A 1 95 ? -10.751 0.116 -1.364 1.00 86.12 95 ALA A O 1
ATOM 718 N N . ILE A 1 96 ? -10.069 -0.060 0.780 1.00 88.06 96 ILE A N 1
ATOM 719 C CA . ILE A 1 96 ? -8.629 0.020 0.498 1.00 88.06 96 ILE A CA 1
ATOM 720 C C . ILE A 1 96 ? -8.176 -1.232 -0.256 1.00 88.06 96 ILE A C 1
ATOM 722 O O . ILE A 1 96 ? -7.541 -1.104 -1.296 1.00 88.06 96 ILE A O 1
ATOM 726 N N . GLU A 1 97 ? -8.560 -2.432 0.180 1.00 87.44 97 GLU A N 1
ATOM 727 C CA . GLU A 1 97 ? -8.229 -3.682 -0.517 1.00 87.44 97 GLU A CA 1
ATOM 728 C C . GLU A 1 97 ? -8.697 -3.658 -1.979 1.00 87.44 97 GLU A C 1
ATOM 730 O O . GLU A 1 97 ? -7.933 -4.002 -2.878 1.00 87.44 97 GLU A O 1
ATOM 735 N N . LYS A 1 98 ? -9.916 -3.171 -2.245 1.00 88.62 98 LYS A N 1
ATOM 736 C CA . LYS A 1 98 ? -10.433 -3.007 -3.615 1.00 88.62 98 LYS A CA 1
ATOM 737 C C . LYS A 1 98 ? -9.679 -1.954 -4.418 1.00 88.62 98 LYS A C 1
ATOM 739 O O . LYS A 1 98 ? -9.499 -2.120 -5.621 1.00 88.62 98 LYS A O 1
ATOM 744 N N . LYS A 1 99 ? -9.272 -0.854 -3.783 1.00 88.31 99 LYS A N 1
ATOM 745 C CA . LYS A 1 99 ? -8.470 0.194 -4.427 1.00 88.31 99 LYS A CA 1
ATOM 746 C C . LYS A 1 99 ? -7.069 -0.311 -4.781 1.00 88.31 99 LYS A C 1
ATOM 748 O O . LYS A 1 99 ? -6.530 0.076 -5.816 1.00 88.31 99 LYS A O 1
ATOM 753 N N . TYR A 1 100 ? -6.516 -1.183 -3.943 1.00 91.25 100 TYR A N 1
ATOM 754 C CA . TYR A 1 100 ? -5.190 -1.769 -4.082 1.00 91.25 100 TYR A CA 1
ATOM 755 C C . TYR A 1 100 ? -5.240 -3.253 -4.490 1.00 91.25 100 TYR A C 1
ATOM 757 O O . TYR A 1 100 ? -4.418 -4.058 -4.058 1.00 91.25 100 TYR A O 1
ATOM 765 N N . ASP A 1 101 ? -6.192 -3.632 -5.344 1.00 91.44 101 ASP A N 1
ATOM 766 C CA . ASP A 1 101 ? -6.465 -5.023 -5.746 1.00 91.44 101 ASP A CA 1
ATOM 767 C C . ASP A 1 101 ? -5.271 -5.736 -6.411 1.00 91.44 101 ASP A C 1
ATOM 769 O O . ASP A 1 101 ? -5.153 -6.965 -6.378 1.00 91.44 101 ASP A O 1
ATOM 773 N N . MET A 1 102 ? -4.340 -4.970 -6.979 1.00 91.88 102 MET A N 1
ATOM 774 C CA . MET A 1 102 ? -3.119 -5.486 -7.595 1.00 91.88 102 MET A CA 1
ATOM 775 C C . MET A 1 102 ? -1.996 -5.760 -6.588 1.00 91.88 102 MET A C 1
ATOM 777 O O . MET A 1 102 ? -0.969 -6.320 -6.978 1.00 91.88 102 MET A O 1
ATOM 781 N N . MET A 1 103 ? -2.168 -5.431 -5.303 1.00 91.00 103 MET A N 1
ATOM 782 C CA . MET A 1 103 ? -1.118 -5.535 -4.281 1.00 91.00 103 MET A CA 1
ATOM 783 C C . MET A 1 103 ? -0.505 -6.939 -4.198 1.00 91.00 103 MET A C 1
ATOM 785 O O . MET A 1 103 ? 0.716 -7.082 -4.149 1.00 91.00 103 MET A O 1
ATOM 789 N N . ASN A 1 104 ? -1.334 -7.983 -4.308 1.00 88.44 104 ASN A N 1
ATOM 790 C CA . ASN A 1 104 ? -0.891 -9.383 -4.294 1.00 88.44 104 ASN A CA 1
ATOM 791 C C . ASN A 1 104 ? 0.058 -9.745 -5.450 1.00 88.44 104 ASN A C 1
ATOM 793 O O . ASN A 1 104 ? 0.824 -10.701 -5.344 1.00 88.44 104 ASN A O 1
ATOM 797 N N . LYS A 1 105 ? 0.017 -8.997 -6.558 1.00 91.44 105 LYS A N 1
ATOM 798 C CA . LYS A 1 105 ? 0.944 -9.150 -7.689 1.00 91.44 105 LYS A CA 1
ATOM 799 C C . LYS A 1 105 ? 2.139 -8.204 -7.588 1.00 91.44 105 LYS A C 1
ATOM 801 O O . LYS A 1 105 ? 3.225 -8.563 -8.028 1.00 91.44 105 LYS A O 1
ATOM 806 N N . VAL A 1 106 ? 1.948 -7.019 -7.008 1.00 91.50 106 VAL A N 1
ATOM 807 C CA . VAL A 1 106 ? 3.003 -6.007 -6.848 1.00 91.50 106 VAL A CA 1
ATOM 808 C C . VAL A 1 106 ? 4.031 -6.423 -5.801 1.00 91.50 106 VAL A C 1
ATOM 810 O O . VAL A 1 106 ? 5.227 -6.344 -6.075 1.00 91.50 106 VAL A O 1
ATOM 813 N N . ILE A 1 107 ? 3.586 -6.901 -4.634 1.00 88.94 107 ILE A N 1
ATOM 814 C CA . ILE A 1 107 ? 4.474 -7.256 -3.516 1.00 88.94 107 ILE A CA 1
ATOM 815 C C . ILE A 1 107 ? 5.578 -8.231 -3.954 1.00 88.94 107 ILE A C 1
ATOM 817 O O . ILE A 1 107 ? 6.745 -7.893 -3.765 1.00 88.94 107 ILE A O 1
ATOM 821 N N . PRO A 1 108 ? 5.285 -9.374 -4.611 1.00 87.31 108 PRO A N 1
ATOM 822 C CA . PRO A 1 108 ? 6.334 -10.301 -5.031 1.00 87.31 108 PRO A CA 1
ATOM 823 C C . PRO A 1 108 ? 7.340 -9.685 -6.008 1.00 87.31 108 PRO A C 1
ATOM 825 O O . PRO A 1 108 ? 8.506 -10.069 -6.014 1.00 87.31 108 PRO A O 1
ATOM 828 N N . VAL A 1 109 ? 6.911 -8.748 -6.854 1.00 91.69 109 VAL A N 1
ATOM 829 C CA . VAL A 1 109 ? 7.800 -8.084 -7.818 1.00 91.69 109 VAL A CA 1
ATOM 830 C C . VAL A 1 109 ? 8.753 -7.131 -7.104 1.00 91.69 109 VAL A C 1
ATOM 832 O O . VAL A 1 109 ? 9.947 -7.135 -7.396 1.00 91.69 109 VAL A O 1
ATOM 835 N N . VAL A 1 110 ? 8.243 -6.358 -6.144 1.00 89.62 110 VAL A N 1
ATOM 836 C CA . VAL A 1 110 ? 9.045 -5.438 -5.326 1.00 89.62 110 VAL A CA 1
ATOM 837 C C . VAL A 1 110 ? 9.979 -6.209 -4.385 1.00 89.62 110 VAL A C 1
ATOM 839 O O . VAL A 1 110 ? 11.150 -5.865 -4.284 1.00 89.62 110 VAL A O 1
ATOM 842 N N . GLU A 1 111 ? 9.513 -7.291 -3.754 1.00 86.38 111 GLU A N 1
ATOM 843 C CA . GLU A 1 111 ? 10.324 -8.130 -2.853 1.00 86.38 111 GLU A CA 1
ATOM 844 C C . GLU A 1 111 ? 11.500 -8.825 -3.556 1.00 86.38 111 GLU A C 1
ATOM 846 O O . GLU A 1 111 ? 12.518 -9.106 -2.920 1.00 86.38 111 GLU A O 1
ATOM 851 N N . ASN A 1 112 ? 11.357 -9.143 -4.845 1.00 87.75 112 ASN A N 1
ATOM 852 C CA . ASN A 1 112 ? 12.401 -9.799 -5.636 1.00 87.75 112 ASN A CA 1
ATOM 853 C C . ASN A 1 112 ? 13.294 -8.810 -6.404 1.00 87.75 112 ASN A C 1
ATOM 855 O O . ASN A 1 112 ? 14.211 -9.247 -7.103 1.00 87.75 112 ASN A O 1
ATOM 859 N N . ALA A 1 113 ? 13.040 -7.506 -6.294 1.00 88.25 113 ALA A N 1
ATOM 860 C CA . ALA A 1 113 ? 13.872 -6.478 -6.901 1.00 88.25 113 ALA A CA 1
ATOM 861 C C . ALA A 1 113 ? 15.188 -6.299 -6.127 1.00 88.25 113 ALA A C 1
ATOM 863 O O . ALA A 1 113 ? 15.260 -6.521 -4.917 1.00 88.25 113 ALA A O 1
ATOM 864 N N . SER A 1 114 ? 16.243 -5.884 -6.824 1.00 87.75 114 SER A N 1
ATOM 865 C CA . SER A 1 114 ? 17.515 -5.538 -6.191 1.00 87.75 114 SER A CA 1
ATOM 866 C C . SER A 1 114 ? 17.457 -4.164 -5.516 1.00 87.75 114 SER A C 1
ATOM 868 O O . SER A 1 114 ? 16.677 -3.294 -5.903 1.00 87.75 114 SER A O 1
ATOM 870 N N . ASP A 1 115 ? 18.356 -3.920 -4.559 1.00 87.25 115 ASP A N 1
ATOM 871 C CA . ASP A 1 115 ? 18.506 -2.605 -3.918 1.00 87.25 115 ASP A CA 1
ATOM 872 C C . ASP A 1 115 ? 18.748 -1.471 -4.931 1.00 87.25 115 ASP A C 1
ATOM 874 O O . ASP A 1 115 ? 18.344 -0.333 -4.698 1.00 87.25 115 ASP A O 1
ATOM 878 N N . GLU A 1 116 ? 19.400 -1.767 -6.060 1.00 87.25 116 GLU A N 1
ATOM 879 C CA . GLU A 1 116 ? 19.634 -0.801 -7.140 1.00 87.25 116 GLU A CA 1
ATOM 880 C C . GLU A 1 116 ? 18.335 -0.439 -7.875 1.00 87.25 116 GLU A C 1
ATOM 882 O O . GLU A 1 116 ? 18.107 0.730 -8.182 1.00 87.25 116 GLU A O 1
ATOM 887 N N . GLN A 1 117 ? 17.464 -1.423 -8.110 1.00 88.25 117 GLN A N 1
ATOM 888 C CA . GLN A 1 117 ? 16.157 -1.221 -8.742 1.00 88.25 117 GLN A CA 1
ATOM 889 C C . GLN A 1 117 ? 15.186 -0.473 -7.821 1.00 88.25 117 GLN A C 1
ATOM 891 O O . GLN A 1 117 ? 14.394 0.349 -8.283 1.00 88.25 117 GLN A O 1
ATOM 896 N N . LEU A 1 118 ? 15.259 -0.748 -6.518 1.00 85.94 118 LEU A N 1
ATOM 897 C CA . LEU A 1 118 ? 14.412 -0.139 -5.494 1.00 85.94 118 LEU A CA 1
ATOM 898 C C . LEU A 1 118 ? 14.874 1.268 -5.087 1.00 85.94 118 LEU A C 1
ATOM 900 O O . LEU A 1 118 ? 14.058 2.108 -4.691 1.00 85.94 118 LEU A O 1
ATOM 904 N N . GLY A 1 119 ? 16.179 1.527 -5.182 1.00 87.88 119 GLY A N 1
ATOM 905 C CA . GLY A 1 119 ? 16.791 2.798 -4.823 1.00 87.88 119 GLY A CA 1
ATOM 906 C C . GLY A 1 119 ? 16.500 3.224 -3.381 1.00 87.88 119 GLY A C 1
ATOM 907 O O . GLY A 1 119 ? 16.217 2.419 -2.493 1.00 87.88 119 GLY A O 1
ATOM 908 N N . GLU A 1 120 ? 16.572 4.529 -3.133 1.00 88.38 120 GLU A N 1
ATOM 909 C CA . GLU A 1 120 ? 16.301 5.113 -1.813 1.00 88.38 120 GLU A CA 1
ATOM 910 C C . GLU A 1 120 ? 14.829 4.968 -1.401 1.00 88.38 120 GLU A C 1
ATOM 912 O O . GLU A 1 120 ? 14.529 4.721 -0.235 1.00 88.38 120 GLU A O 1
ATOM 917 N N . LYS A 1 121 ? 13.901 5.041 -2.364 1.00 85.38 121 LYS A N 1
ATOM 918 C CA . LYS A 1 121 ? 12.461 4.928 -2.096 1.00 85.38 121 LYS A CA 1
ATOM 919 C C . LYS A 1 121 ? 12.103 3.574 -1.484 1.00 85.38 121 LYS A C 1
ATOM 921 O O . LYS A 1 121 ? 11.379 3.538 -0.492 1.00 85.38 121 LYS A O 1
ATOM 926 N N . GLY A 1 122 ? 12.629 2.476 -2.030 1.00 85.00 122 GLY A N 1
ATOM 927 C CA . GLY A 1 122 ? 12.371 1.153 -1.465 1.00 85.00 122 GLY A CA 1
ATOM 928 C C . GLY A 1 122 ? 12.946 0.994 -0.059 1.00 85.00 122 GLY A C 1
ATOM 929 O O . GLY A 1 122 ? 12.279 0.424 0.798 1.00 85.00 122 GLY A O 1
ATOM 930 N N . LYS A 1 123 ? 14.124 1.568 0.221 1.00 84.69 123 LYS A N 1
ATOM 931 C CA . LYS A 1 123 ? 14.702 1.571 1.577 1.00 84.69 123 LYS A CA 1
ATOM 932 C C . LYS A 1 123 ? 13.814 2.319 2.569 1.00 84.69 123 LYS A C 1
ATOM 934 O O . LYS A 1 123 ? 13.450 1.752 3.593 1.00 84.69 123 LYS A O 1
ATOM 939 N N . ASN A 1 124 ? 13.393 3.535 2.222 1.00 85.25 124 ASN A N 1
ATOM 940 C CA . ASN A 1 124 ? 12.532 4.354 3.077 1.00 85.25 124 ASN A CA 1
ATOM 941 C C . ASN A 1 124 ? 11.188 3.668 3.360 1.00 85.25 124 ASN A C 1
ATOM 943 O O . ASN A 1 124 ? 10.697 3.706 4.486 1.00 85.25 124 ASN A O 1
ATOM 947 N N . LEU A 1 125 ? 10.602 3.009 2.354 1.00 83.81 125 LEU A N 1
ATOM 948 C CA . LEU A 1 125 ? 9.367 2.249 2.531 1.00 83.81 125 LEU A CA 1
ATOM 949 C C . LEU A 1 125 ? 9.568 1.063 3.485 1.00 83.81 125 LEU A C 1
ATOM 951 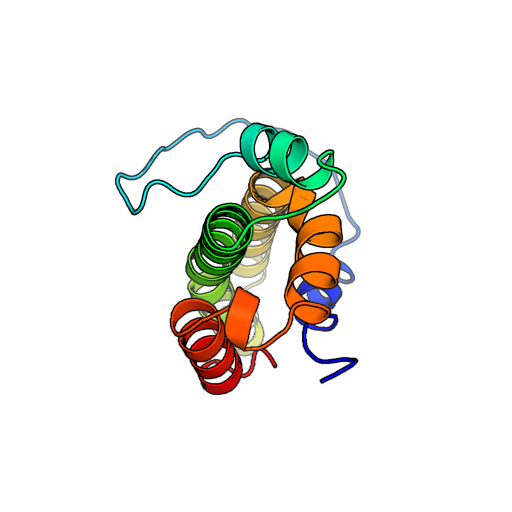O O . LEU A 1 125 ? 8.771 0.880 4.402 1.00 83.81 125 LEU A O 1
ATOM 955 N N . MET A 1 126 ? 10.652 0.301 3.328 1.00 79.56 126 MET A N 1
ATOM 956 C CA . MET A 1 126 ? 10.978 -0.808 4.231 1.00 79.56 126 MET A CA 1
ATOM 957 C C . MET A 1 126 ? 11.175 -0.340 5.674 1.00 79.56 126 MET A C 1
ATOM 959 O O . MET A 1 126 ? 10.632 -0.950 6.594 1.00 79.56 126 MET A O 1
ATOM 963 N N . GLU A 1 127 ? 11.909 0.754 5.879 1.00 81.12 127 GLU A N 1
ATOM 964 C CA . GLU A 1 127 ? 12.114 1.347 7.205 1.00 81.12 127 GLU A CA 1
ATOM 965 C C . GLU A 1 127 ? 10.790 1.802 7.828 1.00 81.12 127 GLU A C 1
ATOM 967 O O . GLU A 1 127 ? 10.531 1.535 9.002 1.00 81.12 127 GLU A O 1
ATOM 972 N N . LYS A 1 128 ? 9.909 2.420 7.035 1.00 79.19 128 LYS A N 1
ATOM 973 C CA . LYS A 1 128 ? 8.572 2.840 7.477 1.00 79.19 128 LYS A CA 1
ATOM 974 C C . LYS A 1 128 ? 7.712 1.647 7.906 1.00 79.19 128 LYS A C 1
ATOM 976 O O . LYS A 1 128 ? 7.048 1.691 8.943 1.00 79.19 128 LYS A O 1
ATOM 981 N N . MET A 1 129 ? 7.754 0.560 7.142 1.00 75.25 129 MET A N 1
ATOM 982 C CA . MET A 1 129 ? 7.006 -0.658 7.452 1.00 75.25 129 MET A CA 1
ATOM 983 C C . MET A 1 129 ? 7.548 -1.363 8.699 1.00 75.25 129 MET A C 1
ATOM 985 O O . MET A 1 129 ? 6.758 -1.806 9.527 1.00 75.25 129 MET A O 1
ATOM 989 N N . GLN A 1 130 ? 8.867 -1.383 8.901 1.00 73.12 130 GLN A N 1
ATOM 990 C CA . GLN A 1 130 ? 9.475 -1.889 10.139 1.00 73.12 130 GLN A CA 1
ATOM 991 C C . GLN A 1 130 ? 9.101 -1.025 11.350 1.00 73.12 130 GLN A C 1
ATOM 993 O O . GLN A 1 130 ? 8.734 -1.545 12.401 1.00 73.12 130 GLN A O 1
ATOM 998 N N . ALA A 1 131 ? 9.148 0.303 11.207 1.00 73.38 131 ALA A N 1
ATOM 999 C CA . ALA A 1 131 ? 8.832 1.233 12.291 1.00 73.38 131 ALA A CA 1
ATOM 1000 C C . ALA A 1 131 ? 7.369 1.138 12.757 1.00 73.38 131 ALA A C 1
ATOM 1002 O O . ALA A 1 131 ? 7.078 1.372 13.927 1.00 73.38 131 ALA A O 1
ATOM 1003 N N . SER A 1 132 ? 6.457 0.774 11.854 1.00 66.25 132 SER A N 1
ATOM 1004 C CA . SER A 1 132 ? 5.038 0.557 12.170 1.00 66.25 132 SER A CA 1
ATOM 1005 C C . SER A 1 132 ? 4.715 -0.825 12.7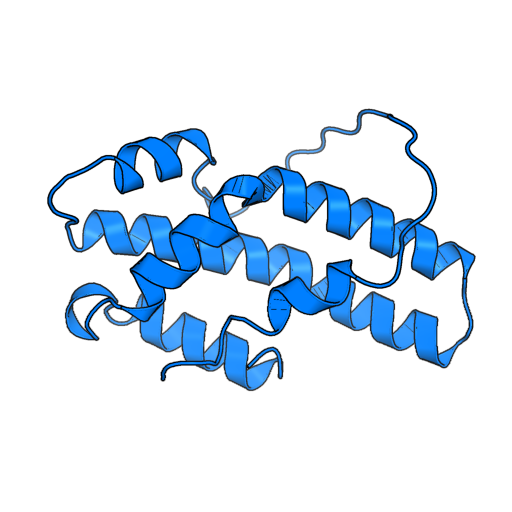46 1.00 66.25 132 SER A C 1
ATOM 1007 O O . SER A 1 132 ? 3.572 -1.069 13.125 1.00 66.25 132 SER A O 1
ATOM 1009 N N . GLY A 1 133 ? 5.685 -1.745 12.792 1.00 63.94 133 GLY A N 1
ATOM 1010 C CA . GLY A 1 133 ? 5.450 -3.138 13.182 1.00 63.94 133 GLY A CA 1
ATOM 1011 C C . GLY A 1 133 ? 4.631 -3.938 12.164 1.00 63.94 133 GLY A C 1
ATOM 1012 O O . GLY A 1 133 ? 4.108 -5.000 12.498 1.00 63.94 133 GLY A O 1
ATOM 1013 N N . ALA A 1 134 ? 4.499 -3.437 10.932 1.00 57.50 134 ALA A N 1
ATOM 1014 C CA . ALA A 1 134 ? 3.826 -4.149 9.853 1.00 57.50 134 ALA A CA 1
ATOM 1015 C C . ALA A 1 134 ? 4.675 -5.309 9.300 1.00 57.50 134 ALA A C 1
ATOM 1017 O O . ALA A 1 134 ? 4.117 -6.264 8.749 1.00 57.50 134 ALA A O 1
ATOM 1018 N N . ILE A 1 135 ? 6.004 -5.226 9.478 1.00 49.62 135 ILE A N 1
ATOM 1019 C CA . ILE A 1 135 ? 6.995 -6.272 9.180 1.00 49.62 135 ILE A CA 1
ATOM 1020 C C . ILE A 1 135 ? 8.083 -6.371 10.249 1.00 49.62 135 ILE A C 1
ATOM 1022 O O . ILE A 1 135 ? 8.339 -5.355 10.931 1.00 49.62 135 ILE A O 1
#

pLDDT: mean 75.41, std 20.45, range [26.19, 95.06]

Secondary structure (DSSP, 8-state):
-TTSGGGTTGGGGS------------PPP-S-PPPHHHHHHHHT-SS--HHHHHHHHHHHHHHHHHHHHHHHHHHHHHHHT-HHHHHHHHHHHHHHHHHTTTHHHHHHHHHTS-HHHHHHHHHHHHHHHHHTT--

Radius of gyration: 15.92 Å; chains: 1; bounding box: 44×29×44 Å

Foldseek 3Di:
DPDQQPQLPVVLPPDPDDDDDDDDDDDDDDPPQDFPVVLVVQLPDPDHALVSLVNLLSNVVVLCVQCLVLVVQCVVCVVVVPVVSNVVSSVSNVVSCVRSVCNVVSVVVNVPDDCVSNDPSSVVSVVVCVVSVSD

Sequence (135 aa):
MKKLFSTLFAFAMIMSLTALASCSKKEGEGKNVPTSSEVAKILDKSDLTNADYSVLLDYVEGAFDEMLPLMEEAQKAGESGDFDKAEEIAKKAEAIEKKYDMMNKVIPVVENASDEQLGEKGKNLMEKMQASGAI